Protein AF-A0A934ERK0-F1 (afdb_monomer)

Mean predicted aligned error: 9.17 Å

Structure (mmCIF, N/CA/C/O backbone):
data_AF-A0A934ERK0-F1
#
_entry.id   AF-A0A934ERK0-F1
#
loop_
_atom_site.group_PDB
_atom_site.id
_atom_site.type_symbol
_atom_site.label_atom_id
_atom_site.label_alt_id
_atom_site.label_comp_id
_atom_site.label_asym_id
_atom_site.label_entity_id
_atom_site.label_seq_id
_atom_site.pdbx_PDB_ins_code
_atom_site.Cartn_x
_atom_site.Cartn_y
_atom_site.Cartn_z
_atom_site.occupancy
_atom_site.B_iso_or_equiv
_atom_site.auth_seq_id
_atom_site.auth_comp_id
_atom_site.auth_asym_id
_atom_site.auth_atom_id
_atom_site.pdbx_PDB_model_num
ATOM 1 N N . MET A 1 1 ? -62.786 -33.392 -19.613 1.00 36.50 1 MET A N 1
ATOM 2 C CA . MET A 1 1 ? -62.424 -33.003 -20.993 1.00 36.50 1 MET A CA 1
ATOM 3 C C . MET A 1 1 ? -62.638 -31.495 -21.070 1.00 36.50 1 MET A C 1
ATOM 5 O O . MET A 1 1 ? -63.778 -31.088 -20.966 1.00 36.50 1 MET A O 1
ATOM 9 N N . ALA A 1 2 ? -61.658 -30.601 -21.061 1.00 36.81 2 ALA A N 1
ATOM 10 C CA . ALA A 1 2 ? -60.205 -30.689 -21.065 1.00 36.81 2 ALA A CA 1
ATOM 11 C C . ALA A 1 2 ? -59.661 -29.578 -20.141 1.00 36.81 2 ALA A C 1
ATOM 13 O O . ALA A 1 2 ? -60.289 -28.531 -20.000 1.00 36.81 2 ALA A O 1
ATOM 14 N N . MET A 1 3 ? -58.533 -29.854 -19.490 1.00 43.94 3 MET A N 1
ATOM 15 C CA . MET A 1 3 ? -57.767 -28.902 -18.690 1.00 43.94 3 MET A CA 1
ATOM 16 C C . MET A 1 3 ? -57.122 -27.868 -19.620 1.00 43.94 3 MET A C 1
ATOM 18 O O . MET A 1 3 ? -56.442 -28.257 -20.565 1.00 43.94 3 MET A O 1
ATOM 22 N N . SER A 1 4 ? -57.335 -26.574 -19.376 1.00 42.56 4 SER A N 1
ATOM 23 C CA . SER A 1 4 ? -56.567 -25.502 -20.017 1.00 42.56 4 SER A CA 1
ATOM 24 C C . SER A 1 4 ? -55.516 -25.010 -19.025 1.00 42.56 4 SER A C 1
ATOM 26 O O . SER A 1 4 ? -55.785 -24.132 -18.205 1.00 42.56 4 SER A O 1
ATOM 28 N N . GLU A 1 5 ? -54.344 -25.637 -19.063 1.00 45.75 5 GLU A N 1
ATOM 29 C CA . GLU A 1 5 ? -53.164 -25.199 -18.322 1.00 45.75 5 GLU A CA 1
ATOM 30 C C . GLU A 1 5 ? -52.719 -23.827 -18.845 1.00 45.75 5 GLU A C 1
ATOM 32 O O . GLU A 1 5 ? -52.383 -23.656 -20.018 1.00 45.75 5 GLU A O 1
ATOM 37 N N . SER A 1 6 ? -52.758 -22.826 -17.970 1.00 41.59 6 SER A N 1
ATOM 38 C CA . SER A 1 6 ? -52.171 -21.513 -18.204 1.00 41.59 6 SER A CA 1
ATOM 39 C C . SER A 1 6 ? -50.649 -21.641 -18.175 1.00 41.59 6 SER A C 1
ATOM 41 O O . SER A 1 6 ? -50.066 -21.908 -17.124 1.00 41.59 6 SER A O 1
ATOM 43 N N . LEU A 1 7 ? -50.015 -21.448 -19.330 1.00 46.38 7 LEU A N 1
ATOM 44 C CA . LEU A 1 7 ? -48.566 -21.368 -19.477 1.00 46.38 7 LEU A CA 1
ATOM 45 C C . LEU A 1 7 ? -48.041 -20.167 -18.679 1.00 46.38 7 LEU A C 1
ATOM 47 O O . LEU A 1 7 ? -48.200 -19.016 -19.083 1.00 46.38 7 LEU A O 1
ATOM 51 N N . VAL A 1 8 ? -47.418 -20.447 -17.535 1.00 47.69 8 VAL A N 1
ATOM 52 C CA . VAL A 1 8 ? -46.525 -19.508 -16.856 1.00 47.69 8 VAL A CA 1
ATOM 53 C C . VAL A 1 8 ? -45.289 -19.393 -17.738 1.00 47.69 8 VAL A C 1
ATOM 55 O O . VAL A 1 8 ? -44.465 -20.303 -17.799 1.00 47.69 8 VAL A O 1
ATOM 58 N N . THR A 1 9 ? -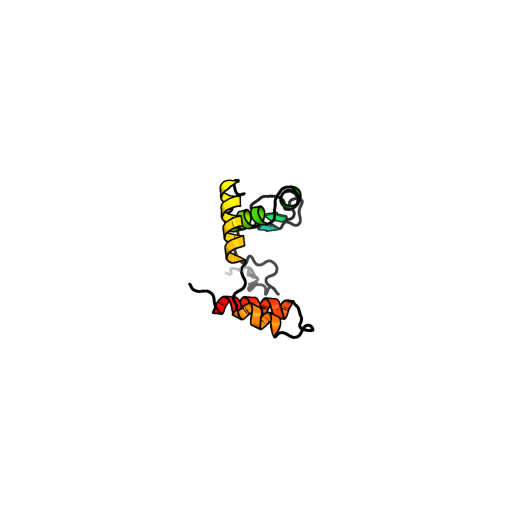45.188 -18.298 -18.485 1.00 44.16 9 THR A N 1
ATOM 59 C CA . THR A 1 9 ? -43.989 -17.978 -19.256 1.00 44.16 9 THR A CA 1
ATOM 60 C C . THR A 1 9 ? -42.889 -17.593 -18.268 1.00 44.16 9 THR A C 1
ATOM 62 O O . THR A 1 9 ? -42.735 -16.425 -17.918 1.00 44.16 9 THR A O 1
ATOM 65 N N . GLU A 1 10 ? -42.139 -18.576 -17.769 1.00 48.69 10 GLU A N 1
ATOM 66 C CA . GLU A 1 10 ? -40.872 -18.318 -17.088 1.00 48.69 10 GLU A CA 1
ATOM 67 C C . GLU A 1 10 ? -39.939 -17.621 -18.082 1.00 48.69 10 GLU A C 1
ATOM 69 O O . GLU A 1 10 ? -39.366 -18.230 -18.989 1.00 48.69 10 GLU A O 1
ATOM 74 N N . SER A 1 11 ? -39.812 -16.306 -17.920 1.00 50.41 11 SER A N 1
ATOM 75 C CA . SER A 1 11 ? -38.736 -15.521 -18.504 1.00 50.41 11 SER A CA 1
ATOM 76 C C . SER A 1 11 ? -37.417 -16.079 -17.973 1.00 50.41 11 SER A C 1
ATOM 78 O O . SER A 1 11 ? -36.968 -15.716 -16.886 1.00 50.41 11 SER A O 1
ATOM 80 N N . ARG A 1 12 ? -36.790 -16.978 -18.737 1.00 52.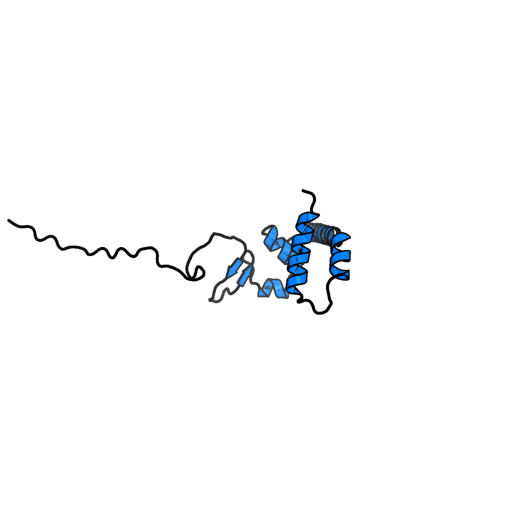06 12 ARG A N 1
ATOM 81 C CA . ARG A 1 12 ? -35.401 -17.386 -18.523 1.00 52.06 12 ARG A CA 1
ATOM 82 C C . ARG A 1 12 ? -34.505 -16.186 -18.813 1.00 52.06 12 ARG A C 1
ATOM 84 O O . ARG A 1 12 ? -34.012 -16.028 -19.928 1.00 52.06 12 ARG A O 1
ATOM 91 N N . VAL A 1 13 ? -34.313 -15.331 -17.813 1.00 61.31 13 VAL A N 1
ATOM 92 C CA . VAL A 1 13 ? -33.246 -14.334 -17.836 1.00 61.31 13 VAL A CA 1
ATOM 93 C C . VAL A 1 13 ? -31.950 -15.124 -17.678 1.00 61.31 13 VAL A C 1
ATOM 95 O O . VAL A 1 13 ? -31.595 -15.547 -16.581 1.00 61.31 13 VAL A O 1
ATOM 98 N N . GLY A 1 14 ? -31.292 -15.420 -18.802 1.00 63.00 14 GLY A N 1
ATOM 99 C CA . GLY A 1 14 ? -29.897 -15.860 -18.783 1.00 63.00 14 GLY A CA 1
ATOM 100 C C . GLY A 1 14 ? -29.043 -14.816 -18.056 1.00 63.00 14 GLY A C 1
ATOM 101 O O . GLY A 1 14 ? -29.485 -13.672 -17.935 1.00 63.00 14 GLY A O 1
ATOM 102 N N . PRO A 1 15 ? -27.856 -15.181 -17.543 1.00 70.00 15 PRO A N 1
ATOM 103 C CA . PRO A 1 15 ? -27.036 -14.254 -16.771 1.00 70.00 15 PRO A CA 1
ATOM 104 C C . PRO A 1 15 ? -26.873 -12.948 -17.549 1.00 70.00 15 PRO A C 1
ATOM 106 O O . PRO A 1 15 ? -26.415 -12.949 -18.694 1.00 70.00 15 PRO A O 1
ATOM 109 N N . VAL A 1 16 ? -27.330 -11.851 -16.942 1.00 79.06 16 VAL A N 1
ATOM 110 C CA . VAL A 1 16 ? -27.229 -10.519 -17.531 1.00 79.06 16 VAL A CA 1
ATOM 111 C C . VAL A 1 16 ? -25.743 -10.236 -17.686 1.00 79.06 16 VAL A C 1
ATOM 113 O O . VAL A 1 16 ? -24.997 -10.245 -16.708 1.00 79.06 16 VAL A O 1
ATOM 116 N N . TYR A 1 17 ? -25.296 -10.063 -18.926 1.00 84.94 17 TYR A N 1
ATOM 117 C CA . TYR A 1 17 ? -23.917 -9.693 -19.193 1.00 84.94 17 TYR A CA 1
ATOM 118 C C . TYR A 1 17 ? -23.647 -8.324 -18.558 1.00 84.94 17 TYR A C 1
ATOM 120 O O . TYR A 1 17 ? -24.288 -7.338 -18.918 1.00 84.94 17 TYR A O 1
ATOM 128 N N . SER A 1 18 ? -22.723 -8.287 -17.598 1.00 87.81 18 SER A N 1
ATOM 129 C CA . SER A 1 18 ? -22.324 -7.073 -16.894 1.00 87.81 18 SER A CA 1
ATOM 130 C C . SER A 1 18 ? -20.977 -6.589 -17.433 1.00 87.81 18 SER A C 1
ATOM 132 O O . SER A 1 18 ? -19.951 -7.267 -17.304 1.00 87.81 18 SER A O 1
ATOM 134 N N . HIS A 1 19 ? -20.978 -5.424 -18.081 1.00 89.31 19 HIS A N 1
ATOM 135 C CA . HIS A 1 19 ? -19.756 -4.783 -18.555 1.00 89.31 19 HIS A CA 1
ATOM 136 C C . HIS A 1 19 ? -18.917 -4.327 -17.356 1.00 89.31 19 HIS A C 1
ATOM 138 O O . HIS A 1 19 ? -19.390 -3.585 -16.506 1.00 89.31 19 HIS A O 1
ATOM 144 N N . GLY A 1 20 ? -17.657 -4.762 -17.284 1.00 92.06 20 GLY A N 1
ATOM 145 C CA . GLY A 1 20 ? -16.740 -4.313 -16.230 1.00 92.06 20 GLY A CA 1
ATOM 146 C C . GLY A 1 20 ? -17.087 -4.792 -14.815 1.00 92.06 20 GLY A C 1
ATOM 147 O O . GLY A 1 20 ? -16.571 -4.213 -13.868 1.00 92.06 20 GLY A O 1
ATOM 148 N N . LEU A 1 21 ? -17.906 -5.845 -14.671 1.00 92.69 21 LEU A N 1
ATOM 149 C CA . LEU A 1 21 ? -18.365 -6.392 -13.380 1.00 92.69 21 LEU A CA 1
ATOM 150 C C . LEU A 1 21 ? -19.289 -5.458 -12.577 1.00 92.69 21 LEU A C 1
ATOM 152 O O . LEU A 1 21 ? -19.436 -5.619 -11.367 1.00 92.69 21 LEU A O 1
ATOM 156 N N . GLU A 1 22 ? -19.955 -4.508 -13.231 1.00 90.88 22 GLU A N 1
ATOM 157 C CA . GLU A 1 22 ? -20.947 -3.645 -12.588 1.00 90.88 22 GLU A CA 1
ATOM 158 C C . GLU A 1 22 ? -22.053 -4.468 -11.891 1.00 90.88 22 GLU A C 1
ATOM 160 O O . GLU A 1 22 ? -22.684 -5.344 -12.491 1.00 90.88 22 GLU A O 1
ATOM 165 N N . GLY A 1 23 ? -22.265 -4.219 -10.596 1.00 87.81 23 GLY A N 1
ATOM 166 C CA . GLY A 1 23 ? -23.259 -4.928 -9.782 1.00 87.81 23 GLY A CA 1
ATOM 167 C C . GLY A 1 23 ? -22.918 -6.390 -9.457 1.00 87.81 23 GLY A C 1
ATOM 168 O O . GLY A 1 23 ? -23.754 -7.093 -8.888 1.00 87.81 23 GLY A O 1
ATOM 169 N N . VAL A 1 24 ? -21.716 -6.865 -9.801 1.00 91.75 24 VAL A N 1
ATOM 170 C CA . VAL A 1 24 ? -21.267 -8.234 -9.518 1.00 91.75 24 VAL A CA 1
ATOM 171 C C . VAL A 1 24 ? -20.397 -8.250 -8.263 1.00 91.75 24 VAL A C 1
ATOM 173 O O . VAL A 1 24 ? -19.357 -7.600 -8.201 1.00 91.75 24 VAL A O 1
ATOM 176 N N . ILE A 1 25 ? -20.789 -9.052 -7.272 1.00 91.75 25 ILE A N 1
ATOM 177 C CA . ILE A 1 25 ? -19.957 -9.317 -6.093 1.00 91.75 25 ILE A CA 1
ATOM 178 C C . ILE A 1 25 ? -18.802 -10.233 -6.521 1.00 91.75 25 ILE A C 1
ATOM 180 O O . ILE A 1 25 ? -19.007 -11.418 -6.777 1.00 91.75 25 ILE A O 1
ATOM 184 N N . ALA A 1 26 ? -17.592 -9.675 -6.625 1.00 93.56 26 ALA A N 1
ATOM 185 C CA . ALA A 1 26 ? -16.393 -10.407 -7.047 1.00 93.56 26 ALA A CA 1
ATOM 186 C C . ALA A 1 26 ? -15.740 -11.226 -5.916 1.00 93.56 26 ALA A C 1
ATOM 188 O O . ALA A 1 26 ? -15.030 -12.193 -6.186 1.00 93.56 26 ALA A O 1
ATOM 189 N N . GLY A 1 27 ? -15.972 -10.848 -4.658 1.00 94.19 27 GLY A N 1
ATOM 190 C CA . GLY A 1 27 ? -15.416 -11.516 -3.487 1.00 94.19 27 GLY A CA 1
ATOM 191 C C . GLY A 1 27 ? -15.781 -10.804 -2.189 1.00 94.19 27 GLY A C 1
ATOM 192 O O . GLY A 1 27 ? -16.403 -9.742 -2.202 1.00 94.19 27 GLY A O 1
ATOM 193 N N . GLU A 1 28 ? -15.375 -11.398 -1.072 1.00 94.38 28 GLU A N 1
ATOM 194 C CA . GLU A 1 28 ? -15.545 -10.839 0.269 1.00 94.38 28 GLU A CA 1
ATOM 195 C C . GLU A 1 28 ? -14.209 -10.283 0.774 1.00 94.38 28 GLU A C 1
ATOM 197 O O . GLU A 1 28 ? -13.151 -10.874 0.555 1.00 94.38 28 GLU A O 1
ATOM 202 N N . SER A 1 29 ? -14.248 -9.139 1.455 1.00 95.00 29 SER A N 1
ATOM 203 C CA . SER A 1 29 ? -13.070 -8.524 2.063 1.00 95.00 29 SER A CA 1
ATOM 204 C C . SER A 1 29 ? -13.444 -7.868 3.381 1.00 95.00 29 SER A C 1
ATOM 206 O O . SER A 1 29 ? -14.484 -7.227 3.497 1.00 95.00 29 SER A O 1
ATOM 208 N N . ALA A 1 30 ? -12.559 -8.000 4.364 1.00 94.06 30 ALA A N 1
ATOM 209 C CA . ALA A 1 30 ? -12.666 -7.306 5.641 1.00 94.06 30 ALA A CA 1
ATOM 210 C C . ALA A 1 30 ? -11.861 -5.991 5.666 1.00 94.06 30 ALA A C 1
ATOM 212 O O . ALA A 1 30 ? -11.749 -5.387 6.728 1.00 94.06 30 ALA A O 1
ATOM 213 N N . LEU A 1 31 ? -11.250 -5.579 4.544 1.00 95.44 31 LEU A N 1
ATOM 214 C CA . LEU A 1 31 ? -10.316 -4.446 4.497 1.00 95.44 31 LEU A CA 1
ATOM 215 C C . LEU A 1 31 ? -11.024 -3.096 4.525 1.00 95.44 31 LEU A C 1
ATOM 217 O O . LEU A 1 31 ? -10.746 -2.286 5.403 1.00 95.44 31 LEU A O 1
ATOM 221 N N . CYS A 1 32 ? -11.917 -2.853 3.568 1.00 94.31 32 CYS A N 1
ATOM 222 C CA . CYS A 1 32 ? -12.531 -1.546 3.378 1.00 94.31 32 CYS A CA 1
ATOM 223 C C . CYS A 1 32 ? -14.019 -1.686 3.071 1.00 94.31 32 CYS A C 1
ATOM 225 O O . CYS A 1 32 ? -14.412 -2.579 2.320 1.00 94.31 32 CYS A O 1
ATOM 227 N N . LEU A 1 33 ? -14.817 -0.762 3.602 1.00 93.19 33 LEU A N 1
ATOM 228 C CA . LEU A 1 33 ? -16.198 -0.550 3.182 1.00 93.19 33 LEU A CA 1
ATOM 229 C C . LEU A 1 33 ? -16.267 0.787 2.448 1.00 93.19 33 LEU A C 1
ATOM 231 O O . LEU A 1 33 ? -15.830 1.806 2.981 1.00 93.19 33 LEU A O 1
ATOM 235 N N . VAL A 1 34 ? -16.805 0.761 1.233 1.00 92.44 34 VAL A N 1
ATOM 236 C CA . VAL A 1 34 ? -17.117 1.959 0.453 1.00 92.44 34 VAL A CA 1
ATOM 237 C C . VAL A 1 34 ? -18.632 2.055 0.388 1.00 92.44 34 VAL A C 1
ATOM 239 O O . VAL A 1 34 ? -19.272 1.169 -0.175 1.00 92.44 34 VAL A O 1
ATOM 242 N N . ASP A 1 35 ? -19.188 3.097 0.989 1.00 86.31 35 ASP A N 1
ATOM 243 C CA . ASP A 1 35 ? -20.615 3.400 0.965 1.00 86.31 35 ASP A CA 1
ATOM 244 C C . ASP A 1 35 ? -20.829 4.808 0.386 1.00 86.31 35 ASP A C 1
ATOM 246 O O . ASP A 1 35 ? -20.056 5.733 0.644 1.00 86.31 35 ASP A O 1
ATOM 250 N N . GLU A 1 36 ? -21.882 4.964 -0.413 1.00 74.88 36 GLU A N 1
ATOM 251 C CA . GLU A 1 36 ? -22.329 6.255 -0.949 1.00 74.88 36 GLU A CA 1
ATOM 252 C C . GLU A 1 36 ? -23.133 7.062 0.093 1.00 74.88 36 GLU A C 1
ATOM 254 O O . GLU A 1 36 ? -23.421 8.242 -0.120 1.00 74.88 36 GLU A O 1
ATOM 259 N N . GLY A 1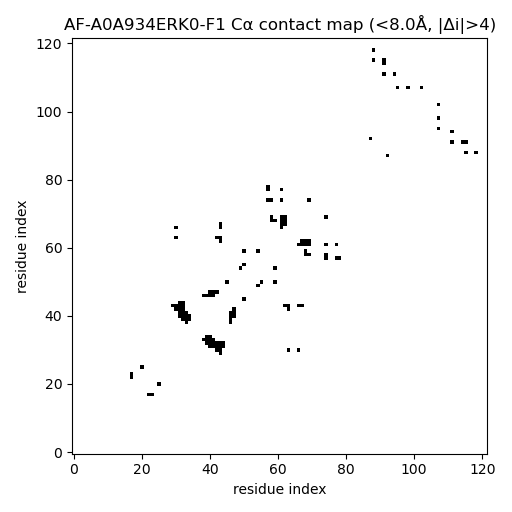 37 ? -23.502 6.431 1.216 1.00 75.62 37 GLY A N 1
ATOM 260 C CA . GLY A 1 37 ? -24.167 7.050 2.362 1.00 75.62 37 GLY A CA 1
ATOM 261 C C . GLY A 1 37 ? -23.239 7.836 3.300 1.00 75.62 37 GLY A C 1
ATOM 262 O O . GLY A 1 37 ? -22.129 8.235 2.955 1.00 75.62 37 GLY A O 1
ATOM 263 N N . GLU A 1 38 ? -23.693 8.066 4.536 1.00 68.19 38 GLU A N 1
ATOM 264 C CA . GLU A 1 38 ? -22.963 8.904 5.506 1.00 68.19 38 GLU A CA 1
ATOM 265 C C . GLU A 1 38 ? -21.631 8.303 5.980 1.00 68.19 38 GLU A C 1
ATOM 267 O O . GLU A 1 38 ? -20.745 9.041 6.411 1.00 68.19 38 GLU A O 1
ATOM 272 N N . ALA A 1 39 ? -21.469 6.979 5.894 1.00 67.50 39 ALA A N 1
ATOM 273 C CA . ALA A 1 39 ? -20.257 6.294 6.339 1.00 67.50 39 ALA A CA 1
ATOM 274 C C . ALA A 1 39 ? -19.049 6.534 5.411 1.00 67.50 39 ALA A C 1
ATOM 276 O O . ALA A 1 39 ? -17.906 6.414 5.859 1.00 67.50 39 ALA A O 1
ATOM 277 N N . GLY A 1 40 ? -19.281 6.897 4.143 1.00 88.94 40 GLY A N 1
ATOM 278 C CA . GLY A 1 40 ? -18.229 7.148 3.161 1.00 88.94 40 GLY A CA 1
ATOM 279 C C . GLY A 1 40 ? -17.255 5.972 3.021 1.00 88.94 40 GLY A C 1
ATOM 280 O O . GLY A 1 40 ? -17.643 4.858 2.678 1.00 88.94 40 GLY A O 1
ATOM 281 N N . LEU A 1 41 ? -15.968 6.227 3.282 1.00 94.12 41 LEU A N 1
ATOM 282 C CA . LEU A 1 41 ? -14.906 5.220 3.241 1.00 94.12 41 LEU A CA 1
ATOM 283 C C . LEU A 1 41 ? -14.468 4.827 4.656 1.00 94.12 41 LEU A C 1
ATOM 285 O O . LEU A 1 41 ? -13.984 5.672 5.418 1.00 94.12 41 LEU A O 1
ATOM 289 N N . LEU A 1 42 ? -14.561 3.532 4.958 1.00 95.00 42 LEU A N 1
ATOM 290 C CA . LEU A 1 42 ? -14.068 2.938 6.199 1.00 95.00 42 LEU A CA 1
ATOM 291 C C . LEU A 1 42 ? -12.905 1.983 5.916 1.00 95.00 42 LEU A C 1
ATOM 293 O O . LEU A 1 42 ? -13.033 1.101 5.066 1.00 95.00 42 LEU A O 1
ATOM 297 N N . TYR A 1 43 ? -11.814 2.089 6.673 1.00 96.62 43 TYR A N 1
ATOM 298 C CA . TYR A 1 43 ? -10.718 1.112 6.694 1.00 96.62 43 TYR A CA 1
ATOM 299 C C . TYR A 1 43 ? -10.804 0.292 7.972 1.00 96.62 43 TYR A C 1
ATOM 301 O O . TYR A 1 43 ? -10.707 0.846 9.062 1.00 96.62 43 TYR A O 1
ATOM 309 N N . ARG A 1 44 ? -11.016 -1.024 7.858 1.00 95.06 44 ARG A N 1
ATOM 310 C CA . ARG A 1 44 ? -11.194 -1.943 8.999 1.00 95.06 44 ARG A CA 1
ATOM 311 C C . ARG A 1 44 ? -12.229 -1.438 10.026 1.00 95.06 44 ARG A C 1
ATOM 313 O O . ARG A 1 44 ? -12.111 -1.704 11.215 1.00 95.06 44 ARG A O 1
ATOM 320 N N . GLY A 1 45 ? -13.243 -0.699 9.564 1.00 93.00 45 GLY A N 1
ATOM 321 C CA . GLY A 1 45 ? -14.286 -0.092 10.401 1.00 93.00 45 GLY A CA 1
ATOM 322 C C . GLY A 1 45 ? -14.000 1.333 10.898 1.00 93.00 45 GLY A C 1
ATOM 323 O O . GLY A 1 45 ? -14.907 1.959 11.437 1.00 93.00 45 GLY A O 1
ATOM 324 N N . TYR A 1 46 ? -12.799 1.873 10.680 1.00 94.75 46 TYR A N 1
ATOM 325 C CA . TYR A 1 46 ? -12.437 3.244 11.047 1.00 94.75 46 TYR A CA 1
ATOM 326 C C . TYR A 1 46 ? -12.760 4.229 9.916 1.00 94.75 46 TYR A C 1
ATOM 328 O O . TYR A 1 46 ? -12.363 3.975 8.773 1.00 94.75 46 TYR A O 1
ATOM 336 N N . PRO A 1 47 ? -13.428 5.363 10.196 1.00 94.19 47 PRO A N 1
ATOM 337 C CA . PRO A 1 47 ? -13.644 6.408 9.202 1.00 94.19 47 PRO A CA 1
ATOM 338 C C . PRO A 1 47 ? -12.326 6.965 8.664 1.00 94.19 47 PRO A C 1
ATOM 340 O O . PRO A 1 47 ? -11.442 7.343 9.433 1.00 94.19 47 PRO A O 1
ATOM 343 N N . ILE A 1 48 ? -12.209 7.098 7.338 1.00 94.00 48 ILE A N 1
ATOM 344 C CA . ILE A 1 48 ? -10.968 7.581 6.708 1.00 94.00 48 ILE A CA 1
ATOM 345 C C . ILE A 1 48 ? -10.537 8.964 7.215 1.00 94.00 48 ILE A C 1
ATOM 347 O O . ILE A 1 48 ? -9.346 9.245 7.310 1.00 94.00 48 ILE A O 1
ATOM 351 N N . ARG A 1 49 ? -11.499 9.829 7.565 1.00 92.75 49 ARG A N 1
ATOM 352 C CA . ARG A 1 49 ? -11.225 11.168 8.099 1.00 92.75 49 ARG A CA 1
ATOM 353 C C . ARG A 1 49 ? -10.509 11.100 9.447 1.00 92.75 49 ARG A C 1
ATOM 355 O O . ARG A 1 49 ? -9.557 11.841 9.643 1.00 92.75 49 ARG A O 1
ATOM 362 N N . GLU A 1 50 ? -10.936 10.205 10.335 1.00 94.88 50 GLU A N 1
ATOM 363 C CA . GLU A 1 50 ? -10.296 10.036 11.642 1.00 94.88 50 GLU A CA 1
ATOM 364 C C . GLU A 1 50 ? -8.865 9.522 11.481 1.00 94.88 50 GLU A C 1
ATOM 366 O O . GLU A 1 50 ? -7.948 10.069 12.084 1.00 94.88 50 GLU A O 1
ATOM 371 N N . LEU A 1 51 ? -8.655 8.541 10.598 1.00 95.94 51 LEU A N 1
ATOM 372 C CA . LEU A 1 51 ? -7.313 8.036 10.296 1.00 95.94 51 LEU A CA 1
ATOM 373 C C . LEU A 1 51 ? -6.412 9.123 9.694 1.00 95.94 51 LEU A C 1
ATOM 375 O O . LEU A 1 51 ? -5.247 9.228 10.059 1.00 95.94 51 LEU A O 1
ATOM 379 N N . ALA A 1 52 ? -6.939 9.961 8.800 1.00 95.25 52 ALA A N 1
ATOM 380 C CA . ALA A 1 52 ? -6.167 11.039 8.187 1.00 95.25 52 ALA A CA 1
ATOM 381 C C . ALA A 1 52 ? -5.803 12.166 9.173 1.00 95.25 52 ALA A C 1
ATOM 383 O O . ALA A 1 52 ? -4.768 12.810 9.007 1.00 95.25 52 ALA A O 1
ATOM 384 N N . GLU A 1 53 ? -6.649 12.432 10.172 1.00 97.06 53 GLU A N 1
ATOM 385 C CA . GLU A 1 53 ? -6.432 13.490 11.169 1.00 97.06 53 GLU A CA 1
ATOM 386 C C . GLU A 1 53 ? -5.606 13.015 12.378 1.00 97.06 53 GLU A C 1
ATOM 388 O O . GLU A 1 53 ? -4.968 13.839 13.042 1.00 97.06 53 GLU A O 1
ATOM 393 N N . HIS A 1 54 ? -5.619 11.713 12.687 1.00 96.81 54 HIS A N 1
ATOM 394 C CA . HIS A 1 54 ? -5.096 11.183 13.952 1.00 96.81 54 HIS A CA 1
ATOM 395 C C . HIS A 1 54 ? -4.109 10.019 13.829 1.00 96.81 54 HIS A C 1
ATOM 397 O O . HIS A 1 54 ? -3.581 9.600 14.858 1.00 96.81 54 HIS A O 1
ATOM 403 N N . SER A 1 55 ? -3.838 9.507 12.629 1.00 96.94 55 SER A N 1
ATOM 404 C CA . SER A 1 55 ? -2.907 8.391 12.425 1.00 96.94 55 SER A CA 1
ATOM 405 C C . SER A 1 55 ? -1.805 8.730 11.424 1.00 96.94 55 SER A C 1
ATOM 407 O O . SER A 1 55 ? -1.937 9.636 10.597 1.00 96.94 55 SER A O 1
ATOM 409 N N . THR A 1 56 ? -0.699 7.991 11.486 1.00 97.06 56 THR A N 1
ATOM 410 C CA . THR A 1 56 ? 0.367 8.052 10.478 1.00 97.06 56 THR A CA 1
ATOM 411 C C . THR A 1 56 ? 0.147 7.036 9.359 1.00 97.06 56 THR A C 1
ATOM 413 O O . THR A 1 56 ? -0.690 6.134 9.446 1.00 97.06 56 THR A O 1
ATOM 416 N N . PHE A 1 57 ? 0.924 7.169 8.281 1.00 96.50 57 PHE A N 1
ATOM 417 C CA . PHE A 1 57 ? 0.898 6.212 7.177 1.00 96.50 57 PHE A CA 1
ATOM 418 C C . PHE A 1 57 ? 1.211 4.787 7.654 1.00 96.50 57 PHE A C 1
ATOM 420 O O . PHE A 1 57 ? 0.520 3.847 7.270 1.00 96.50 57 PHE A O 1
ATOM 427 N N . GLU A 1 58 ? 2.213 4.631 8.516 1.00 97.38 58 GLU A N 1
ATOM 428 C CA . GLU A 1 58 ? 2.661 3.345 9.047 1.00 97.38 58 GLU A CA 1
ATOM 429 C C . GLU A 1 58 ? 1.594 2.693 9.932 1.00 97.38 58 GLU A C 1
ATOM 431 O O . GLU A 1 58 ? 1.360 1.492 9.810 1.00 97.38 58 GLU A O 1
ATOM 436 N N . GLU A 1 59 ? 0.889 3.468 10.764 1.00 98.00 59 GLU A N 1
ATOM 437 C CA . GLU A 1 59 ? -0.225 2.957 11.576 1.00 98.00 59 GLU A CA 1
ATOM 438 C C . GLU A 1 59 ? -1.378 2.449 10.705 1.00 98.00 59 GLU A C 1
ATOM 440 O O . GLU A 1 59 ? -1.929 1.376 10.962 1.00 98.00 59 GLU A O 1
ATOM 445 N N . VAL A 1 60 ? -1.723 3.184 9.643 1.00 98.00 60 VAL A N 1
ATOM 446 C CA . VAL A 1 60 ? -2.780 2.781 8.703 1.00 98.00 60 VAL A CA 1
ATOM 447 C C . VAL A 1 60 ? -2.348 1.577 7.860 1.00 98.00 60 VAL A C 1
ATOM 449 O O . VAL A 1 60 ? -3.150 0.669 7.633 1.00 98.00 60 VAL A O 1
ATOM 452 N N . ALA A 1 61 ? -1.090 1.522 7.419 1.00 97.69 61 ALA A N 1
ATOM 453 C CA . ALA A 1 61 ? -0.544 0.370 6.704 1.00 97.69 61 ALA A CA 1
ATOM 454 C C . ALA A 1 61 ? -0.575 -0.890 7.584 1.00 97.69 61 ALA A C 1
ATOM 456 O O . ALA A 1 61 ? -1.042 -1.942 7.136 1.00 97.69 61 ALA A O 1
ATOM 457 N N . TYR A 1 62 ? -0.169 -0.760 8.851 1.00 98.25 62 TYR A N 1
ATOM 458 C CA . TYR A 1 62 ? -0.259 -1.831 9.838 1.00 98.25 62 TYR A CA 1
ATOM 459 C C . TYR A 1 62 ? -1.714 -2.279 10.041 1.00 98.25 62 TYR A C 1
ATOM 461 O O . TYR A 1 62 ? -2.012 -3.469 9.946 1.00 98.25 62 TYR A O 1
ATOM 469 N N . LEU A 1 63 ? -2.643 -1.336 10.231 1.00 98.00 63 LEU A N 1
ATOM 470 C CA . LEU A 1 63 ? -4.075 -1.618 10.370 1.00 98.00 63 LEU A CA 1
ATOM 471 C C . LEU A 1 63 ? -4.624 -2.435 9.195 1.00 98.00 63 LEU A C 1
ATOM 473 O O . LEU A 1 63 ? -5.353 -3.410 9.394 1.00 98.00 63 LEU A O 1
ATOM 477 N N . LEU A 1 64 ? -4.292 -2.058 7.962 1.00 97.44 64 LEU A N 1
ATOM 478 C CA . LEU A 1 64 ? -4.787 -2.757 6.777 1.00 97.44 64 LEU A CA 1
ATOM 479 C C . LEU A 1 64 ? -4.217 -4.180 6.680 1.00 97.44 64 LEU A C 1
ATOM 481 O O . LEU A 1 64 ? -4.982 -5.115 6.416 1.00 97.44 64 LEU A O 1
ATOM 485 N N . LEU A 1 65 ? -2.923 -4.354 6.959 1.00 97.06 65 LEU A N 1
ATOM 486 C CA . LEU A 1 65 ? -2.237 -5.648 6.894 1.00 97.06 65 LEU A CA 1
ATOM 487 C C . LEU A 1 65 ? -2.656 -6.603 8.021 1.00 97.06 65 LEU A C 1
ATOM 489 O O . LEU A 1 65 ? -3.005 -7.752 7.746 1.00 97.06 65 LEU A O 1
ATOM 493 N N . PHE A 1 66 ? -2.672 -6.132 9.269 1.00 96.75 66 PHE A N 1
ATOM 494 C CA . PHE A 1 66 ? -2.838 -6.977 10.460 1.00 96.75 66 PHE A CA 1
ATOM 495 C C . PHE A 1 66 ? -4.243 -6.924 11.072 1.00 96.75 66 PHE A C 1
ATOM 497 O O . PHE A 1 66 ? -4.644 -7.850 11.774 1.00 96.75 66 PHE A O 1
ATOM 504 N N . GLY A 1 67 ? -5.035 -5.901 10.746 1.00 96.12 67 GLY A N 1
ATOM 505 C CA . GLY A 1 67 ? -6.447 -5.804 11.124 1.00 96.12 67 GLY A CA 1
ATOM 506 C C . GLY A 1 67 ? -6.742 -5.015 12.400 1.00 96.12 67 GLY A C 1
ATOM 507 O O . GLY A 1 67 ? -7.918 -4.842 12.719 1.00 96.12 67 GLY A O 1
ATOM 508 N N . HIS A 1 68 ? -5.727 -4.503 13.099 1.00 96.31 68 HIS A N 1
ATOM 509 C CA . HIS A 1 68 ? -5.871 -3.637 14.275 1.00 96.31 68 HIS A CA 1
ATOM 510 C C . HIS A 1 68 ? -4.86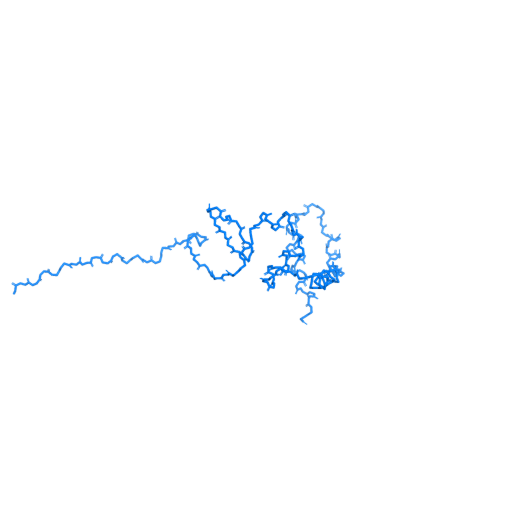0 -2.488 14.246 1.00 96.31 68 HIS A C 1
ATOM 512 O O . HIS A 1 68 ? -3.822 -2.589 13.600 1.00 96.31 68 HIS A O 1
ATOM 518 N N . LEU A 1 69 ? -5.159 -1.388 14.944 1.00 97.25 69 LEU A N 1
ATOM 519 C CA . LEU A 1 69 ? -4.192 -0.303 15.124 1.00 97.25 69 LEU A CA 1
ATOM 520 C C . LEU A 1 69 ? -3.034 -0.781 16.011 1.00 97.25 69 LEU A C 1
ATOM 522 O O . LEU A 1 69 ? -3.300 -1.390 17.054 1.00 97.25 69 LEU A O 1
ATOM 526 N N . PRO A 1 70 ? -1.775 -0.506 15.633 1.00 97.88 70 PRO A N 1
ATOM 527 C CA . PRO A 1 70 ? -0.630 -0.990 16.383 1.00 97.88 70 PRO A CA 1
ATOM 528 C C . PRO A 1 70 ? -0.530 -0.300 17.743 1.00 97.88 70 PRO A C 1
ATOM 530 O O . PRO A 1 70 ? -0.843 0.881 17.904 1.00 97.88 70 PRO A O 1
ATOM 533 N N . ASN A 1 71 ? -0.013 -1.020 18.732 1.00 98.00 71 ASN A N 1
ATOM 534 C CA . ASN A 1 71 ? 0.530 -0.384 19.927 1.00 98.00 71 ASN A CA 1
ATOM 535 C C . ASN A 1 71 ? 1.940 0.180 19.657 1.00 98.00 71 ASN A C 1
ATOM 537 O O . ASN A 1 71 ? 2.563 -0.093 18.633 1.00 98.00 71 ASN A O 1
ATOM 541 N N . GLN A 1 72 ? 2.490 0.937 20.610 1.00 97.50 72 GLN A N 1
ATOM 542 C CA . GLN A 1 72 ? 3.782 1.610 20.434 1.00 97.50 72 GLN A CA 1
ATOM 543 C C . GLN A 1 72 ? 4.94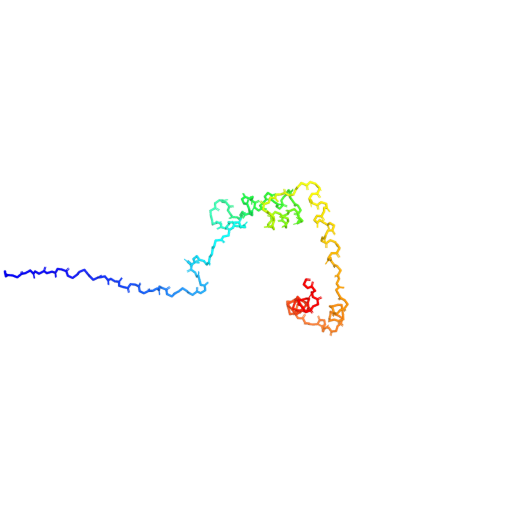4 0.661 20.094 1.00 97.50 72 GLN A C 1
ATOM 545 O O . GLN A 1 72 ? 5.854 1.048 19.356 1.00 97.50 72 GLN A O 1
ATOM 550 N N . LYS A 1 73 ? 4.933 -0.558 20.645 1.00 98.12 73 LYS A N 1
ATOM 551 C CA . LYS A 1 73 ? 5.963 -1.561 20.376 1.00 98.12 73 LYS A CA 1
ATOM 552 C C . LYS A 1 73 ? 5.808 -2.111 18.957 1.00 98.12 73 LYS A C 1
ATOM 554 O O . LYS A 1 73 ? 6.779 -2.091 18.213 1.00 98.12 73 LYS A O 1
ATOM 559 N N . GLU A 1 74 ? 4.595 -2.514 18.580 1.00 98.25 74 GLU A N 1
ATOM 560 C CA . GLU A 1 74 ? 4.282 -3.014 17.231 1.00 98.25 74 GLU A CA 1
ATOM 561 C C . GLU A 1 74 ? 4.617 -1.979 16.154 1.00 98.25 74 GLU A C 1
ATOM 563 O O . GLU A 1 74 ? 5.234 -2.317 15.150 1.00 98.25 74 GLU A O 1
ATOM 568 N N . LEU A 1 75 ? 4.280 -0.706 16.387 1.00 98.06 75 LEU A N 1
ATOM 569 C CA . LEU A 1 75 ? 4.592 0.373 15.454 1.00 98.06 75 LEU A CA 1
ATOM 570 C C . LEU A 1 75 ? 6.106 0.571 15.303 1.00 98.06 75 LEU A C 1
ATOM 572 O O . LEU A 1 75 ? 6.590 0.787 14.193 1.00 98.06 75 LEU A O 1
ATOM 576 N N . SER A 1 76 ? 6.857 0.494 16.408 1.00 97.94 76 SER A N 1
AT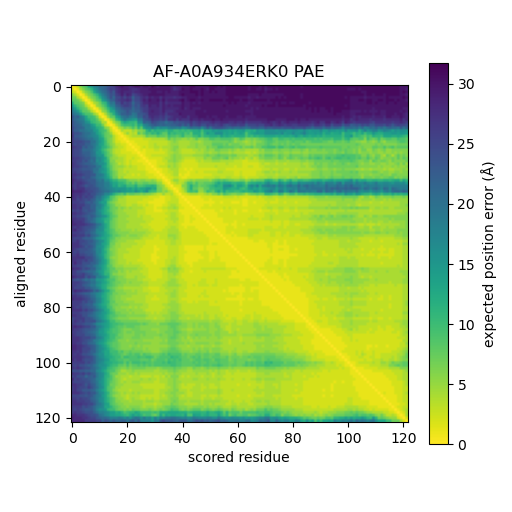OM 577 C CA . SER A 1 76 ? 8.315 0.644 16.382 1.00 97.94 76 SER A CA 1
ATOM 578 C C . SER A 1 76 ? 8.993 -0.506 15.645 1.00 97.94 76 SER A C 1
ATOM 580 O O . SER A 1 76 ? 9.949 -0.258 14.915 1.00 97.94 76 SER A O 1
ATOM 582 N N . GLU A 1 77 ? 8.527 -1.738 15.850 1.00 97.88 77 GLU A N 1
ATOM 583 C CA . GLU A 1 77 ? 9.033 -2.926 15.155 1.00 97.88 77 GLU A CA 1
ATOM 584 C C . GLU A 1 77 ? 8.702 -2.837 13.661 1.00 97.88 77 GLU A C 1
ATOM 586 O O . GLU A 1 77 ? 9.606 -2.858 12.833 1.00 97.88 77 GLU A O 1
ATOM 591 N N . PHE A 1 78 ? 7.441 -2.566 13.316 1.00 97.94 78 PHE A N 1
ATOM 592 C CA . PHE A 1 78 ? 7.011 -2.421 11.925 1.00 97.94 78 PHE A CA 1
ATOM 593 C C . PHE A 1 78 ? 7.755 -1.303 11.181 1.00 97.94 78 PHE A C 1
ATOM 595 O O . PHE A 1 78 ? 8.176 -1.478 10.042 1.00 97.94 78 PHE A O 1
ATOM 602 N N . SER A 1 79 ? 7.969 -0.156 11.829 1.00 96.81 79 SER A N 1
ATOM 603 C CA . SER A 1 79 ? 8.719 0.954 11.228 1.00 96.81 79 SER A CA 1
ATOM 604 C C . SER A 1 79 ? 10.191 0.603 11.002 1.00 96.81 79 SER A C 1
ATOM 606 O O . SER A 1 79 ? 10.770 1.027 10.002 1.00 96.81 79 SER A O 1
ATOM 608 N N . ALA A 1 80 ? 10.804 -0.158 11.913 1.00 97.06 80 ALA A N 1
ATOM 609 C CA . ALA A 1 80 ? 12.178 -0.621 11.750 1.00 97.06 80 ALA A CA 1
ATOM 610 C C . ALA A 1 80 ? 12.290 -1.604 10.576 1.00 97.06 80 ALA A C 1
ATOM 612 O O . ALA A 1 80 ? 13.156 -1.417 9.721 1.00 97.06 80 ALA A O 1
ATOM 613 N N . ASP A 1 81 ? 11.360 -2.557 10.481 1.00 96.38 81 ASP A N 1
ATOM 614 C CA . ASP A 1 81 ? 11.298 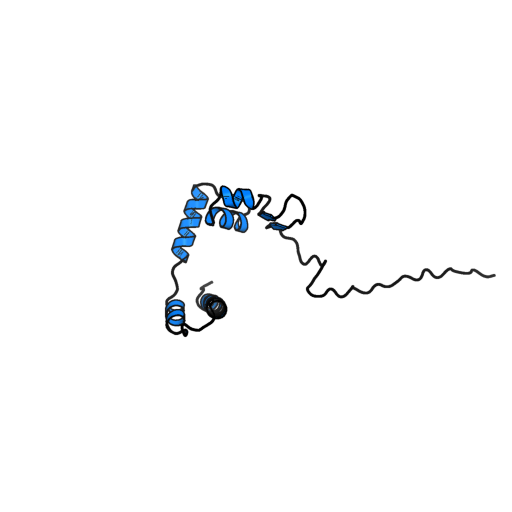-3.522 9.380 1.00 96.38 81 ASP A CA 1
ATOM 615 C C . ASP A 1 81 ? 11.127 -2.811 8.026 1.00 96.38 81 ASP A C 1
ATOM 617 O O . ASP A 1 81 ? 11.806 -3.141 7.050 1.00 96.38 81 ASP A O 1
ATOM 621 N N . LEU A 1 82 ? 10.267 -1.786 7.954 1.00 95.81 82 LEU A N 1
ATOM 622 C CA . LEU A 1 82 ? 10.098 -0.976 6.744 1.00 95.81 82 LEU A CA 1
ATOM 623 C C . LEU A 1 82 ? 11.387 -0.248 6.348 1.00 95.81 82 LEU A C 1
ATOM 625 O O . LEU A 1 82 ? 11.721 -0.207 5.166 1.00 95.81 82 LEU A O 1
ATOM 629 N N . MET A 1 83 ? 12.114 0.326 7.311 1.00 95.12 83 MET A N 1
ATOM 630 C CA . MET A 1 83 ? 13.376 1.018 7.030 1.00 95.12 83 MET A CA 1
ATOM 631 C C . MET A 1 83 ? 14.470 0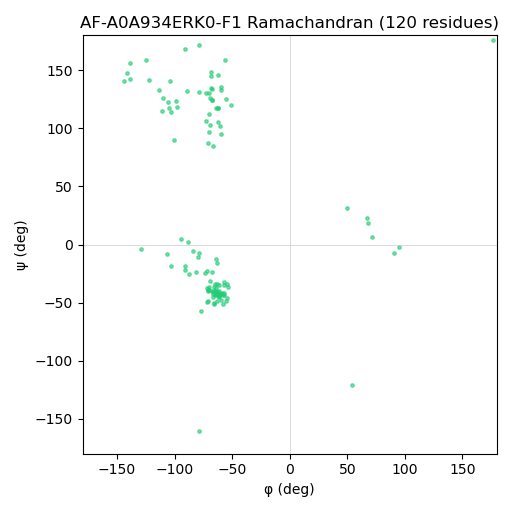.056 6.565 1.00 95.12 83 MET A C 1
ATOM 633 O O . MET A 1 83 ? 15.217 0.393 5.646 1.00 95.12 83 MET A O 1
ATOM 637 N N . GLU A 1 84 ? 14.561 -1.129 7.169 1.00 94.69 84 GLU A N 1
ATOM 638 C CA . GLU A 1 84 ? 15.524 -2.158 6.768 1.00 94.69 84 GLU A CA 1
ATOM 639 C C . GLU A 1 84 ? 15.284 -2.614 5.321 1.00 94.69 84 GLU A C 1
ATOM 641 O O . GLU A 1 84 ? 16.230 -2.730 4.540 1.00 94.69 84 GLU A O 1
ATOM 646 N N .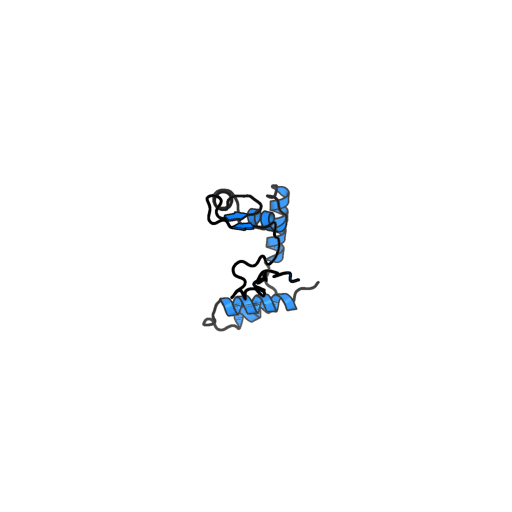 ASN A 1 85 ? 14.016 -2.764 4.930 1.00 92.38 85 ASN A N 1
ATOM 647 C CA . ASN A 1 85 ? 13.621 -3.201 3.589 1.00 92.38 85 ASN A CA 1
ATOM 648 C C . ASN A 1 85 ? 13.471 -2.056 2.566 1.00 92.38 85 ASN A C 1
ATOM 650 O O . ASN A 1 85 ? 13.122 -2.301 1.411 1.00 92.38 85 ASN A O 1
ATOM 654 N N . ALA A 1 86 ? 13.748 -0.803 2.943 1.00 92.88 86 ALA A N 1
ATOM 655 C CA . ALA A 1 86 ? 13.650 0.349 2.038 1.00 92.88 86 ALA A CA 1
ATOM 656 C C . ALA A 1 86 ? 14.856 0.498 1.086 1.00 92.88 86 ALA A C 1
ATOM 658 O O . ALA A 1 86 ? 14.851 1.365 0.207 1.00 92.88 86 ALA A O 1
ATOM 659 N N . VAL A 1 87 ? 15.908 -0.307 1.262 1.00 92.00 87 VAL A N 1
ATOM 660 C CA . VAL A 1 87 ? 17.133 -0.235 0.454 1.00 92.00 87 VAL A CA 1
ATOM 661 C C . VAL A 1 87 ? 16.882 -0.784 -0.952 1.00 92.00 87 VAL A C 1
ATOM 663 O O . VAL A 1 87 ? 16.366 -1.885 -1.126 1.00 92.00 87 VAL A O 1
ATOM 666 N N . LEU A 1 88 ? 17.286 -0.030 -1.979 1.00 91.44 88 LEU A N 1
ATOM 667 C CA . LEU A 1 88 ? 17.126 -0.453 -3.369 1.00 91.44 88 LEU A CA 1
ATOM 668 C C . LEU A 1 88 ? 18.209 -1.477 -3.758 1.00 91.44 88 LEU A C 1
ATOM 670 O O . LEU A 1 88 ? 19.396 -1.218 -3.554 1.00 91.44 88 LEU A O 1
ATOM 674 N N . PRO A 1 89 ? 17.848 -2.618 -4.375 1.00 92.62 89 PRO A N 1
ATOM 675 C CA . PRO A 1 89 ? 18.834 -3.557 -4.899 1.00 92.62 89 PRO A CA 1
ATOM 676 C C . PRO A 1 89 ? 19.696 -2.921 -6.006 1.00 92.62 89 PRO A C 1
ATOM 678 O O . PRO A 1 89 ? 19.160 -2.175 -6.833 1.00 92.62 89 PRO A O 1
ATOM 681 N N . PRO A 1 90 ? 20.991 -3.281 -6.133 1.00 93.25 90 PRO A N 1
ATOM 682 C CA . PRO A 1 90 ? 21.895 -2.675 -7.120 1.00 93.25 90 PRO A CA 1
ATOM 683 C C . PRO A 1 90 ? 21.384 -2.733 -8.567 1.00 93.25 90 PRO A C 1
ATOM 685 O O . PRO A 1 90 ? 21.608 -1.822 -9.361 1.00 93.25 90 PRO A O 1
ATOM 688 N N . LEU A 1 91 ? 20.662 -3.801 -8.921 1.00 93.00 91 LEU A N 1
ATOM 689 C CA . LEU A 1 91 ? 20.077 -3.961 -10.252 1.00 93.00 91 LEU A CA 1
ATOM 690 C C . LEU A 1 91 ? 19.023 -2.882 -10.557 1.00 93.00 91 LEU A C 1
ATOM 692 O O . LEU A 1 91 ? 18.952 -2.391 -11.686 1.00 93.00 91 LEU A O 1
ATOM 696 N N . LEU A 1 92 ? 18.231 -2.491 -9.554 1.00 94.00 92 LEU A N 1
ATOM 697 C CA . LEU A 1 92 ? 17.215 -1.453 -9.693 1.00 94.00 92 LEU A CA 1
ATOM 698 C C . LEU A 1 92 ? 17.853 -0.063 -9.812 1.00 94.00 92 LEU A C 1
ATOM 700 O O . LEU A 1 92 ? 17.392 0.742 -10.618 1.00 94.00 92 LEU A O 1
ATOM 704 N N . GLU A 1 93 ? 18.945 0.203 -9.092 1.00 94.38 93 GLU A N 1
ATOM 705 C CA . GLU A 1 93 ? 19.702 1.457 -9.234 1.00 94.38 93 GLU A CA 1
ATOM 706 C C . GLU A 1 93 ? 20.265 1.628 -10.651 1.00 94.38 93 GLU A C 1
ATOM 708 O O . GLU A 1 93 ? 20.119 2.690 -11.261 1.00 94.38 93 GLU A O 1
ATOM 713 N N . VAL A 1 94 ? 20.851 0.563 -11.214 1.00 95.44 94 VAL A N 1
ATOM 714 C CA . VAL A 1 94 ? 21.353 0.564 -12.598 1.00 95.44 94 VAL A CA 1
ATOM 715 C C . VAL A 1 94 ? 20.217 0.803 -13.590 1.00 95.44 94 VAL A C 1
ATOM 717 O O . VAL A 1 94 ? 20.373 1.605 -14.512 1.00 95.44 94 VAL A O 1
ATOM 720 N N . PHE A 1 95 ? 19.069 0.147 -13.399 1.00 95.31 95 PHE A N 1
ATOM 721 C CA . PHE A 1 95 ? 17.887 0.370 -14.230 1.00 95.31 95 PHE A CA 1
ATOM 722 C C . PHE A 1 95 ? 17.446 1.838 -14.192 1.00 95.31 95 PHE A C 1
ATOM 724 O O . PHE A 1 95 ? 17.326 2.461 -15.246 1.00 95.31 95 PHE A O 1
ATOM 731 N N . LEU A 1 96 ? 17.275 2.416 -13.001 1.00 94.75 96 LEU A N 1
ATOM 732 C CA . LEU A 1 96 ? 16.858 3.811 -12.844 1.00 94.75 96 LEU A CA 1
ATOM 733 C C . LEU A 1 96 ? 17.862 4.795 -13.465 1.00 94.75 96 LEU A C 1
ATOM 735 O O . LEU A 1 96 ? 17.446 5.801 -14.036 1.00 94.75 96 LEU A O 1
ATOM 739 N N . GLY A 1 97 ? 19.162 4.492 -13.411 1.00 95.06 97 GLY A N 1
ATOM 740 C CA . GLY A 1 97 ? 20.205 5.293 -14.058 1.00 95.06 97 GLY A CA 1
ATOM 741 C C . GLY A 1 97 ? 20.263 5.156 -15.586 1.00 95.06 97 GLY A C 1
ATOM 742 O O . GLY A 1 97 ? 20.751 6.062 -16.262 1.00 95.06 97 GLY A O 1
ATOM 743 N N . ALA A 1 98 ? 19.776 4.044 -16.143 1.00 95.25 98 ALA A N 1
ATOM 744 C CA . ALA A 1 98 ? 19.790 3.771 -17.581 1.00 95.25 98 ALA A CA 1
ATOM 745 C C . ALA A 1 98 ? 18.522 4.250 -18.310 1.00 95.25 98 ALA A C 1
ATOM 747 O O . ALA A 1 98 ? 18.543 4.444 -19.530 1.00 95.25 98 ALA A O 1
ATOM 748 N N . VAL A 1 99 ? 17.412 4.418 -17.590 1.00 95.31 99 VAL A N 1
ATOM 749 C CA . VAL A 1 99 ? 16.132 4.837 -18.170 1.00 95.31 99 VAL A CA 1
ATOM 750 C C . VAL A 1 99 ? 16.206 6.291 -18.667 1.00 95.31 99 VAL A C 1
ATOM 752 O O . VAL A 1 99 ? 16.675 7.170 -17.942 1.00 95.31 99 VAL A O 1
ATOM 755 N N . PRO A 1 100 ? 15.704 6.597 -19.882 1.00 95.50 100 PRO A N 1
ATOM 756 C CA . PRO A 1 100 ? 15.618 7.973 -20.360 1.00 95.50 100 PRO A CA 1
ATOM 757 C C . PRO A 1 100 ? 14.758 8.838 -19.434 1.00 95.50 100 PRO A C 1
ATOM 759 O O . PRO A 1 100 ? 13.643 8.448 -19.089 1.00 95.50 100 PRO A O 1
ATOM 762 N N . SER A 1 101 ? 15.213 10.051 -19.119 1.00 91.94 101 SER A N 1
ATOM 763 C CA . SER A 1 101 ? 14.490 10.998 -18.252 1.00 91.94 101 SER A CA 1
ATOM 764 C C . SER A 1 101 ? 13.137 11.467 -18.807 1.00 91.94 101 SER A C 1
ATOM 766 O O . SER A 1 101 ? 12.324 12.008 -18.065 1.00 91.94 101 SER A O 1
ATOM 768 N N . SER A 1 102 ? 12.880 11.258 -20.101 1.00 95.56 102 SER A N 1
ATOM 769 C CA . SER A 1 102 ? 11.595 11.521 -20.758 1.00 95.56 102 SER A CA 1
ATOM 770 C C . SER A 1 102 ? 10.579 10.382 -20.616 1.00 95.56 102 SER A C 1
ATOM 772 O O . SER A 1 102 ? 9.446 10.523 -21.079 1.00 95.56 102 SER A O 1
ATOM 774 N N . SER A 1 103 ? 10.970 9.248 -20.029 1.00 95.81 103 SER A N 1
ATOM 775 C CA . SER A 1 103 ? 10.093 8.084 -19.874 1.00 95.81 103 SER A CA 1
ATOM 776 C C . SER A 1 103 ? 8.962 8.376 -18.891 1.00 95.81 103 SER A C 1
ATOM 778 O O . SER A 1 103 ? 9.145 9.080 -17.898 1.00 95.81 103 SER A O 1
ATOM 780 N N . HIS A 1 104 ? 7.781 7.814 -19.148 1.00 97.12 104 HIS A N 1
ATOM 781 C CA . HIS A 1 104 ? 6.622 8.050 -18.298 1.00 97.12 104 HIS A CA 1
ATOM 782 C C . HIS A 1 104 ? 6.803 7.367 -16.925 1.00 97.12 104 HIS A C 1
ATOM 784 O O . HIS A 1 104 ? 7.081 6.166 -16.895 1.00 97.12 104 HIS A O 1
ATOM 790 N N . PRO A 1 105 ? 6.587 8.056 -15.784 1.00 96.38 105 PRO A N 1
ATOM 791 C CA . PRO A 1 105 ? 6.846 7.497 -14.451 1.00 96.38 105 PRO A CA 1
ATOM 792 C C . PRO A 1 105 ? 6.163 6.151 -14.179 1.00 96.38 105 PRO A C 1
ATOM 794 O O . PRO A 1 105 ? 6.761 5.266 -13.575 1.00 96.38 105 PRO A O 1
ATOM 797 N N . MET A 1 106 ? 4.943 5.948 -14.688 1.00 97.25 106 MET A N 1
ATOM 798 C CA . MET A 1 106 ? 4.234 4.669 -14.531 1.00 97.25 106 MET A CA 1
ATOM 799 C C . MET A 1 106 ? 4.928 3.495 -15.235 1.00 97.25 106 MET A C 1
ATOM 801 O O . MET A 1 106 ? 4.886 2.381 -14.718 1.00 97.25 106 MET A O 1
ATOM 805 N N . ASP A 1 107 ? 5.585 3.720 -16.379 1.00 96.50 107 ASP A N 1
ATOM 806 C CA . ASP A 1 107 ? 6.344 2.661 -17.055 1.00 96.50 107 ASP A CA 1
ATOM 807 C C . ASP A 1 107 ? 7.593 2.289 -16.257 1.00 96.50 107 ASP A C 1
ATOM 809 O O . ASP A 1 107 ? 7.940 1.108 -16.176 1.00 96.50 107 ASP A O 1
ATOM 813 N N . ILE A 1 108 ? 8.225 3.283 -15.627 1.00 96.56 108 ILE A N 1
ATOM 814 C CA . ILE A 1 108 ? 9.391 3.091 -14.761 1.00 96.56 108 ILE A CA 1
ATOM 815 C C . ILE A 1 108 ? 8.992 2.287 -13.525 1.00 96.56 108 ILE A C 1
ATOM 817 O O . ILE A 1 108 ? 9.607 1.259 -13.258 1.00 96.56 108 ILE A O 1
ATOM 821 N N . VAL A 1 109 ? 7.935 2.698 -12.813 1.00 96.19 109 VAL A N 1
ATOM 822 C CA . VAL A 1 109 ? 7.471 2.013 -11.595 1.00 96.19 109 VAL A CA 1
ATOM 823 C C . VAL A 1 109 ? 7.017 0.589 -11.906 1.00 96.19 109 VAL A C 1
ATOM 825 O O . VAL A 1 109 ? 7.480 -0.342 -11.255 1.00 96.19 109 VAL A O 1
ATOM 828 N N . ARG A 1 110 ? 6.186 0.381 -12.939 1.00 96.62 110 ARG A N 1
ATOM 829 C CA . ARG A 1 110 ? 5.745 -0.966 -13.347 1.00 96.62 110 ARG A CA 1
ATOM 830 C C . ARG A 1 110 ? 6.936 -1.884 -13.628 1.00 96.62 110 ARG A C 1
ATOM 832 O O . ARG A 1 110 ? 6.968 -3.021 -13.165 1.00 96.62 110 ARG A O 1
ATOM 839 N N . THR A 1 111 ? 7.897 -1.400 -14.414 1.00 95.88 111 THR A N 1
ATOM 840 C CA . THR A 1 111 ? 9.062 -2.199 -14.820 1.00 95.88 111 THR A CA 1
ATOM 841 C C . THR A 1 111 ? 10.003 -2.438 -13.641 1.00 95.88 111 THR A C 1
ATOM 843 O O . THR A 1 111 ? 10.476 -3.556 -13.467 1.00 95.88 111 THR A O 1
ATOM 846 N N . GLY A 1 112 ? 10.213 -1.433 -12.788 1.00 95.25 112 GLY A N 1
ATOM 847 C CA . GLY A 1 112 ? 11.013 -1.546 -11.571 1.00 95.25 112 GLY A CA 1
ATOM 848 C C . GLY A 1 112 ? 10.433 -2.552 -10.575 1.00 95.25 112 GLY A C 1
ATOM 849 O O . GLY A 1 112 ? 11.165 -3.402 -10.083 1.00 95.25 112 GLY A O 1
ATOM 850 N N . VAL A 1 113 ? 9.116 -2.538 -10.346 1.00 95.44 113 VAL A N 1
ATOM 851 C CA . VAL A 1 113 ? 8.444 -3.539 -9.496 1.00 95.44 113 VAL A CA 1
ATOM 852 C C . VAL A 1 113 ? 8.551 -4.942 -10.103 1.00 95.44 113 VAL A C 1
ATOM 854 O O . VAL A 1 113 ? 8.832 -5.901 -9.391 1.00 95.44 113 VAL A O 1
ATOM 857 N N . SER A 1 114 ? 8.408 -5.078 -11.426 1.00 95.00 114 SER A N 1
ATOM 858 C CA . SER A 1 114 ? 8.620 -6.370 -12.096 1.00 95.00 114 SER A CA 1
ATOM 859 C C . SER A 1 114 ? 10.059 -6.878 -11.965 1.00 95.00 114 SER A C 1
ATOM 861 O O . SER A 1 114 ? 10.265 -8.087 -11.916 1.00 95.00 114 SER A O 1
ATOM 863 N N . LEU A 1 115 ? 11.041 -5.975 -11.942 1.00 94.44 115 LEU A N 1
ATOM 864 C CA . LEU A 1 115 ? 12.451 -6.301 -11.749 1.00 94.44 115 LEU A CA 1
ATOM 865 C C . LEU A 1 115 ? 12.729 -6.741 -10.307 1.00 94.44 115 LEU A C 1
ATOM 867 O O . LEU A 1 115 ? 13.479 -7.692 -10.109 1.00 94.44 115 LEU A O 1
ATOM 871 N N . LEU A 1 116 ? 12.092 -6.095 -9.322 1.00 93.38 116 LEU A N 1
ATOM 872 C CA . LEU A 1 116 ? 12.162 -6.496 -7.913 1.00 93.38 116 LEU A CA 1
ATOM 873 C C . LEU A 1 116 ? 11.708 -7.950 -7.719 1.00 93.38 116 LEU A C 1
ATOM 875 O O . LEU A 1 116 ? 12.404 -8.715 -7.065 1.00 93.38 116 LEU A O 1
ATOM 879 N N . GLY A 1 117 ? 10.634 -8.374 -8.391 1.00 92.06 117 GLY A N 1
ATOM 880 C CA . GLY A 1 117 ? 10.177 -9.769 -8.341 1.00 92.06 117 GLY A CA 1
ATOM 881 C C . GLY A 1 117 ? 11.149 -10.804 -8.933 1.00 92.06 117 GLY A C 1
ATOM 882 O O . GLY A 1 117 ? 10.949 -11.994 -8.732 1.00 92.06 117 GLY A O 1
ATOM 883 N N . MET A 1 118 ? 12.192 -10.393 -9.668 1.00 89.94 118 MET A N 1
ATOM 884 C CA . MET A 1 118 ? 13.244 -11.304 -10.158 1.00 89.94 118 MET A CA 1
ATOM 885 C C . MET A 1 118 ? 14.425 -11.437 -9.191 1.00 89.94 118 MET A C 1
ATOM 887 O O . MET A 1 118 ? 15.233 -12.351 -9.350 1.00 89.94 118 MET A O 1
ATOM 891 N N . VAL A 1 119 ? 14.574 -10.491 -8.260 1.00 86.44 119 VAL A N 1
ATOM 892 C CA . VAL A 1 119 ? 15.683 -10.446 -7.292 1.00 86.44 119 VAL A CA 1
ATOM 893 C C . VAL A 1 119 ? 15.250 -10.819 -5.879 1.00 86.44 119 VAL A C 1
ATOM 895 O O . VAL A 1 119 ? 16.113 -10.958 -5.016 1.00 86.44 119 VAL A O 1
ATOM 898 N N . ASP A 1 120 ? 13.948 -10.972 -5.653 1.00 83.12 120 ASP A N 1
ATOM 899 C CA . ASP A 1 120 ? 13.396 -11.457 -4.396 1.00 83.12 120 ASP A CA 1
ATOM 900 C C . ASP A 1 120 ? 13.785 -12.928 -4.193 1.00 83.12 120 ASP A C 1
ATOM 902 O O . ASP A 1 120 ? 13.592 -13.762 -5.084 1.00 83.12 120 ASP A O 1
ATOM 906 N N . ALA A 1 121 ? 14.415 -13.226 -3.059 1.00 74.75 121 ALA A N 1
ATOM 907 C CA . ALA A 1 121 ? 14.782 -14.583 -2.680 1.00 74.75 121 ALA A CA 1
ATOM 908 C C . ALA A 1 121 ? 13.706 -15.089 -1.716 1.00 74.75 121 ALA A C 1
ATOM 910 O O . ALA A 1 121 ? 13.531 -14.476 -0.669 1.00 74.75 121 ALA A O 1
ATOM 911 N N . ASP A 1 122 ? 13.004 -16.162 -2.101 1.00 66.00 122 ASP A N 1
ATOM 912 C CA . ASP A 1 122 ? 11.905 -16.777 -1.330 1.00 66.00 122 ASP A CA 1
ATOM 913 C C . ASP A 1 122 ? 12.173 -16.905 0.185 1.00 66.00 122 ASP A C 1
ATOM 915 O O . ASP A 1 122 ? 13.294 -17.330 0.570 1.00 66.00 122 ASP A O 1
#

Secondary structure (DSSP, 8-state):
-------------PPPP-GGGTT------SSEEE-SSTT-EEETTEEHHHHHHH--HHHHHHHHHHSSPPPHHHHHHHHHHHHHTTPPPHHHHHHHHHS-TTS-HHHHHHHHHHHHHHH---

Solvent-accessible surface area (backbone atoms only — not comparable to full-atom values): 7946 Å² total; per-residue (Å²): 140,77,88,82,81,79,80,77,79,76,80,79,76,64,84,77,85,52,76,92,51,61,96,55,85,87,74,88,73,80,50,62,49,81,46,95,59,94,70,34,48,21,52,63,81,42,45,49,66,57,47,68,76,74,48,52,73,66,44,52,52,42,21,66,75,75,64,49,76,59,52,78,66,55,46,52,51,53,51,49,54,51,59,69,67,63,66,77,53,71,69,55,54,53,49,66,72,68,52,64,91,86,58,58,67,68,61,51,52,55,51,48,55,58,50,48,69,73,70,62,77,134

Radius of gyration: 25.37 Å; Cα contacts (8 Å, |Δi|>4): 69; chains: 1; bounding box: 84×46×42 Å

pLDDT: mean 87.68, std 16.08, range [36.5, 98.25]

Foldseek 3Di:
DDDDDDDPPPPPPDPDDDDPCVPHDPDDDQAWDADPDPQHIDGLNHRPVCCVVPHDPLQSVCCRVVVDGDDPVRSVVSVVVCVVPVDQDPVLVVLVVPDDPPDDVVVNVVVSVVVVVVVDDD

Sequence (122 aa):
MAMSESLVTESRVGPVYSHGLEGVIAGESALCLVDEGEAGLLYRGYPIRELAEHSTFEEVAYLLLFGHLPNQKELSEFSADLMENAVLPPLLEVFLGAVPSSSHPMDIVRTGVSLLGMVDAD

Nearest PDB structures (foldseek):
  1vgp-assembly1_A-2  TM=9.588E-01  e=2.788E-08  Sulfurisphaera tokodaii
  1nxe-assembly1_A-3  TM=9.287E-01  e=7.408E-06  Escherichia coli
  4g6b-assembly1_A  TM=9.315E-01  e=1.094E-05  Escherichia coli K-12
  1owb-assembly1_A  TM=9.316E-01  e=1.094E-05  Escherichia coli
  4jad-assembly1_A  TM=8.921E-01  e=1.025E-05  Escherichia coli K-12